Protein AF-A0A4Q1AW26-F1 (afdb_monomer_lite)

Organism: NCBI:txid2023153

Secondary structure (DSSP, 8-state):
--PPPHHHHHHHHHHHHHHHHHHHHHHHHHHHHHHHHHHHHHHHHHHHHHHHHHHH-HHHHHHHHHHHHTSGGGTTSEEEEEE-SSEEEEEEE-S-HHHHHHHHHHHHHS--EEEEEEEETTEEEEEEE---

Radius of gyration: 32.53 Å; chains: 1; bounding box: 70×31×95 Å

Foldseek 3Di:
DDDDDVVVVVVVVVVVVVVVVVVVVVVVVVVVVVVVVVVVVVVVVVVVVCLCCQEQAQVVVVVLVCCLCPDPLCVPWDWDWDDDPFKIKIKTFAQDVVSVVVSVVSVVPGNFDWPDWDDDNGMIITITTNHD

pLDDT: mean 90.19, std 6.53, range [50.28, 96.06]

Sequence (132 aa):
MNKINPIYIISLVFVLFLFSLSLLSSSKNALNTIESELKELNKLSLEYKEYKNNWFNKEEIEKRVDRLVKSISFKNEKVLVSQSENIIKIKIQSKDEKVLEKFLKRVLNEKFILKKLDVKKDSIYLEIGVKV

Structure (mmCIF, N/CA/C/O backbone):
data_AF-A0A4Q1AW26-F1
#
_entry.id   AF-A0A4Q1AW26-F1
#
loop_
_atom_site.group_PDB
_atom_site.id
_atom_site.type_symbol
_atom_site.label_atom_id
_atom_site.label_alt_id
_atom_site.label_comp_id
_atom_site.label_asym_id
_atom_site.label_entity_id
_atom_site.label_seq_id
_atom_site.pdbx_PDB_ins_code
_atom_site.Cartn_x
_atom_site.Cartn_y
_atom_site.Cartn_z
_atom_site.occupancy
_atom_site.B_iso_or_equiv
_atom_site.auth_seq_id
_atom_site.auth_comp_id
_atom_site.auth_asym_id
_atom_site.auth_atom_id
_atom_site.pdbx_PDB_model_num
ATOM 1 N N . MET A 1 1 ? 44.775 2.466 -68.928 1.00 50.28 1 MET A N 1
ATOM 2 C CA . MET A 1 1 ? 44.343 2.389 -67.513 1.00 50.28 1 MET A CA 1
ATOM 3 C C . MET A 1 1 ? 43.480 3.606 -67.222 1.00 50.28 1 MET A C 1
ATOM 5 O O . MET A 1 1 ? 43.991 4.718 -67.292 1.00 50.28 1 MET A O 1
ATOM 9 N N . ASN A 1 2 ? 42.178 3.418 -66.994 1.00 67.25 2 ASN A N 1
ATOM 10 C CA . ASN A 1 2 ? 41.243 4.526 -66.781 1.00 67.25 2 ASN A CA 1
ATOM 11 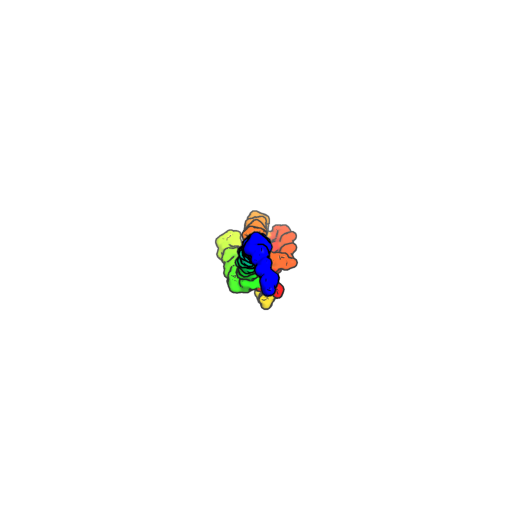C C . ASN A 1 2 ? 41.502 5.169 -65.415 1.00 67.25 2 ASN A C 1
ATOM 13 O O . ASN A 1 2 ? 41.332 4.527 -64.381 1.00 67.25 2 ASN A O 1
ATOM 17 N N . LYS A 1 3 ? 41.941 6.431 -65.416 1.00 78.56 3 LYS A N 1
ATOM 18 C CA . LYS A 1 3 ? 42.100 7.224 -64.195 1.00 78.56 3 LYS A CA 1
ATOM 19 C C . LYS A 1 3 ? 40.711 7.653 -63.728 1.00 78.56 3 LYS A C 1
ATOM 21 O O . LYS A 1 3 ? 40.007 8.353 -64.451 1.00 78.56 3 LYS A O 1
ATOM 26 N N . ILE A 1 4 ? 40.310 7.210 -62.541 1.00 79.88 4 ILE A N 1
ATOM 27 C CA . ILE A 1 4 ? 39.065 7.652 -61.906 1.00 79.88 4 ILE A CA 1
ATOM 28 C C . ILE A 1 4 ? 39.213 9.137 -61.563 1.00 79.88 4 ILE A C 1
ATOM 30 O O . ILE A 1 4 ? 40.239 9.543 -61.016 1.00 79.88 4 ILE A O 1
ATOM 34 N N . ASN A 1 5 ? 38.207 9.953 -61.891 1.00 85.19 5 ASN A N 1
ATOM 35 C CA . ASN A 1 5 ? 38.218 11.370 -61.539 1.00 85.19 5 ASN A CA 1
ATOM 36 C C . ASN A 1 5 ? 38.120 11.514 -60.001 1.00 85.19 5 ASN A C 1
ATOM 38 O O . ASN A 1 5 ? 37.148 11.025 -59.413 1.00 85.19 5 ASN A O 1
ATOM 42 N N . PRO A 1 6 ? 39.091 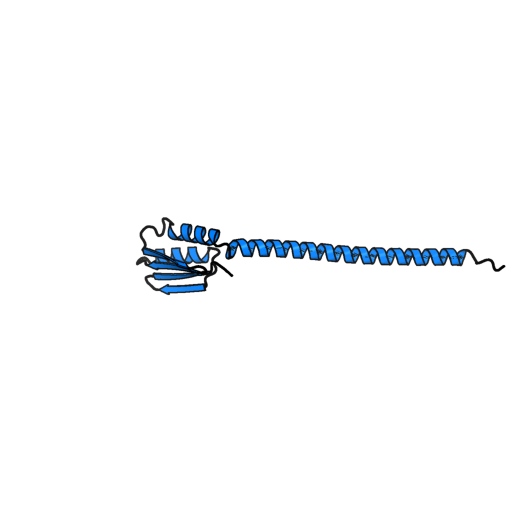12.185 -59.349 1.00 85.88 6 PRO A N 1
ATOM 43 C CA . PRO A 1 6 ? 39.130 12.365 -57.896 1.00 85.88 6 PRO A CA 1
ATOM 44 C C . PRO A 1 6 ? 37.847 12.948 -57.290 1.00 85.88 6 PRO A C 1
ATOM 46 O O . PRO A 1 6 ? 37.514 12.641 -56.148 1.00 85.88 6 PRO A O 1
ATOM 49 N N . ILE A 1 7 ? 37.089 13.741 -58.055 1.00 89.62 7 ILE A N 1
ATOM 50 C CA . ILE A 1 7 ? 35.821 14.341 -57.614 1.00 89.62 7 ILE A CA 1
ATOM 51 C C . ILE A 1 7 ? 34.780 13.270 -57.260 1.00 89.62 7 ILE A C 1
ATOM 53 O O . ILE A 1 7 ? 34.061 13.424 -56.273 1.00 89.62 7 ILE A O 1
ATOM 57 N N . TYR A 1 8 ? 34.722 12.158 -58.003 1.00 89.25 8 TYR A N 1
ATOM 58 C CA . TYR A 1 8 ? 33.780 11.073 -57.700 1.00 89.25 8 TYR A CA 1
ATOM 59 C C . TYR A 1 8 ? 34.122 10.374 -56.382 1.00 89.25 8 TYR A C 1
ATOM 61 O O . TYR A 1 8 ? 33.221 10.009 -55.631 1.00 89.25 8 TYR A O 1
ATOM 69 N N . ILE A 1 9 ? 35.414 10.237 -56.072 1.00 90.00 9 ILE A N 1
ATOM 70 C CA . ILE A 1 9 ? 35.879 9.648 -54.810 1.00 90.00 9 ILE A CA 1
ATOM 71 C C . ILE A 1 9 ? 35.503 10.564 -53.640 1.00 90.00 9 ILE A C 1
ATOM 73 O O . ILE A 1 9 ? 34.948 10.098 -52.648 1.00 90.00 9 ILE A O 1
ATOM 77 N N . ILE A 1 10 ? 35.735 11.873 -53.774 1.00 92.69 10 ILE A N 1
ATOM 78 C CA . ILE A 1 10 ? 35.387 12.866 -52.746 1.00 92.69 10 ILE A CA 1
ATOM 79 C C . ILE A 1 10 ? 33.872 12.902 -52.509 1.00 92.69 10 ILE A C 1
ATOM 81 O O . ILE A 1 10 ? 33.427 12.893 -51.362 1.00 92.69 10 ILE A O 1
ATOM 85 N N . SER A 1 11 ? 33.074 12.895 -53.580 1.00 91.75 11 SER A N 1
ATOM 86 C CA . SER A 1 11 ? 31.612 12.887 -53.483 1.00 91.75 11 SER A CA 1
ATOM 87 C C . SER A 1 11 ? 31.093 11.627 -52.784 1.00 91.75 11 SER A C 1
ATOM 89 O O . SER A 1 11 ? 30.246 11.729 -51.898 1.00 91.75 11 SER A O 1
ATOM 91 N N . LEU A 1 12 ? 31.651 10.455 -53.102 1.00 93.06 12 LEU A N 1
ATOM 92 C CA . LEU A 1 12 ? 31.289 9.201 -52.445 1.00 93.06 12 LEU A CA 1
ATOM 93 C C . LEU A 1 12 ? 31.595 9.236 -50.941 1.00 93.06 12 LEU A C 1
ATOM 95 O O . LEU A 1 12 ? 30.738 8.883 -50.132 1.00 93.06 12 LEU A O 1
ATOM 99 N N . VAL A 1 13 ? 32.787 9.704 -50.557 1.00 94.12 13 VAL A N 1
ATOM 100 C CA . VAL A 1 13 ? 33.174 9.846 -49.143 1.00 94.12 13 VAL A CA 1
ATOM 101 C C . VAL A 1 13 ? 32.240 10.812 -48.417 1.00 94.12 13 VAL A C 1
ATOM 103 O O . VAL A 1 13 ? 31.819 10.531 -47.297 1.00 94.12 13 VAL A O 1
ATOM 106 N N . PHE A 1 14 ? 31.862 11.918 -49.059 1.00 95.31 14 PHE A N 1
ATOM 107 C CA . PHE A 1 14 ? 30.941 12.888 -48.475 1.00 95.31 14 PHE A CA 1
ATOM 108 C C . PHE A 1 14 ? 29.541 12.301 -48.243 1.00 95.31 14 PHE A C 1
ATOM 110 O O . PHE A 1 14 ? 28.966 12.483 -47.170 1.00 95.31 14 PHE A O 1
ATOM 117 N N . VAL A 1 15 ? 29.008 11.536 -49.200 1.00 95.44 15 VAL A N 1
ATOM 118 C CA . VAL A 1 15 ? 27.714 10.850 -49.044 1.00 95.44 15 VAL A CA 1
ATOM 119 C C . VAL A 1 15 ? 27.767 9.821 -47.913 1.00 95.44 15 VAL A C 1
ATOM 121 O O . VAL A 1 15 ? 26.869 9.790 -47.072 1.00 95.44 15 VAL A O 1
ATOM 124 N N . LEU A 1 16 ? 28.834 9.019 -47.844 1.00 95.00 16 LEU A N 1
ATOM 125 C CA . LEU A 1 16 ? 29.027 8.050 -46.760 1.00 95.00 16 LEU A CA 1
ATOM 126 C C . LEU A 1 16 ? 29.126 8.734 -45.392 1.00 95.00 16 LEU A C 1
ATOM 128 O O . LEU A 1 16 ? 28.560 8.246 -44.414 1.00 95.00 16 LEU A O 1
ATOM 132 N N . PHE A 1 17 ? 29.793 9.886 -45.327 1.00 95.88 17 PHE A N 1
ATOM 133 C CA . PHE A 1 17 ? 29.887 10.683 -44.110 1.00 95.88 17 PHE A CA 1
ATOM 134 C C . PHE A 1 17 ? 28.510 11.180 -43.648 1.00 95.88 17 PHE A C 1
ATOM 136 O O . PHE A 1 17 ? 28.141 10.969 -42.492 1.00 95.88 17 PHE A O 1
ATOM 143 N N . LEU A 1 18 ? 27.710 11.763 -44.547 1.00 95.44 18 LEU A N 1
ATOM 144 C CA . LEU A 1 18 ? 26.349 12.204 -44.222 1.00 95.44 18 LEU A CA 1
ATOM 145 C C . LEU A 1 18 ? 25.456 11.039 -43.772 1.00 95.44 18 LEU A C 1
ATOM 147 O O . LEU A 1 18 ? 24.710 11.170 -42.800 1.00 95.44 18 LEU A O 1
ATOM 151 N N . PHE A 1 19 ? 25.568 9.886 -44.433 1.00 95.75 19 PHE A N 1
ATOM 152 C CA . PHE A 1 19 ? 24.838 8.680 -44.048 1.00 95.75 19 PHE A CA 1
ATOM 153 C C . PHE A 1 19 ? 25.231 8.199 -42.643 1.00 95.75 19 PHE A C 1
ATOM 155 O O . PHE A 1 19 ? 24.364 7.899 -41.822 1.00 95.75 19 PHE A O 1
ATOM 162 N N . SER A 1 20 ? 26.528 8.215 -42.320 1.00 95.50 20 SER A N 1
ATOM 163 C CA . SER A 1 20 ? 27.024 7.879 -40.982 1.00 95.50 20 SER A CA 1
ATOM 164 C C . SER A 1 20 ? 26.487 8.826 -39.907 1.00 95.50 20 SER A C 1
ATOM 166 O O . SER A 1 20 ? 26.134 8.368 -38.819 1.00 95.50 20 SER A O 1
ATOM 168 N N . LEU A 1 21 ? 26.406 10.132 -40.186 1.00 95.44 21 LEU A N 1
ATOM 169 C CA . LEU A 1 21 ? 25.835 11.105 -39.249 1.00 95.44 21 LEU A CA 1
ATOM 170 C C . LEU A 1 21 ? 24.338 10.862 -39.020 1.00 95.44 21 LEU A C 1
ATOM 172 O O . LEU A 1 21 ? 23.868 10.942 -37.885 1.00 95.44 21 LEU A O 1
ATOM 176 N N . SER A 1 22 ? 23.597 10.521 -40.078 1.00 94.88 22 SER A N 1
ATOM 177 C CA . SER A 1 22 ? 22.168 10.202 -39.988 1.00 94.88 22 SER A CA 1
ATOM 178 C C . SER A 1 22 ? 21.907 8.952 -39.138 1.00 94.88 22 SER A C 1
ATOM 180 O O . SER A 1 22 ? 21.056 8.977 -38.241 1.00 94.88 22 SER A O 1
ATOM 182 N N . LEU A 1 23 ? 22.687 7.886 -39.347 1.00 95.44 23 LEU A N 1
ATOM 183 C CA . LEU A 1 23 ? 22.621 6.672 -38.529 1.00 95.44 23 LEU A CA 1
ATOM 184 C C . LEU A 1 23 ? 22.951 6.961 -37.064 1.00 95.44 23 LEU A C 1
ATOM 186 O O . LEU A 1 23 ? 22.210 6.551 -36.172 1.00 95.44 23 LEU A O 1
ATOM 190 N N . LEU A 1 24 ? 24.023 7.715 -36.809 1.00 95.12 24 LEU A N 1
ATOM 191 C CA . LEU A 1 24 ? 24.424 8.079 -35.453 1.00 95.12 24 LEU A CA 1
ATOM 192 C C . LEU A 1 24 ? 23.336 8.889 -34.737 1.00 95.12 24 LEU A C 1
ATOM 194 O O . LEU A 1 24 ? 23.028 8.619 -33.576 1.00 95.12 24 LEU A O 1
ATOM 198 N N . SER A 1 25 ? 22.725 9.853 -35.429 1.00 94.44 25 SER A N 1
ATOM 199 C CA . SER A 1 25 ? 21.628 10.640 -34.865 1.00 94.44 25 SER A CA 1
ATOM 200 C C . SER A 1 25 ? 20.406 9.778 -34.551 1.00 94.44 25 SER A C 1
ATOM 202 O O . SER A 1 25 ? 19.774 9.975 -33.515 1.00 94.44 25 SER A O 1
ATOM 204 N N . SER A 1 26 ? 20.080 8.819 -35.419 1.00 94.19 26 SER A N 1
ATOM 205 C CA . SER A 1 26 ? 18.957 7.901 -35.210 1.00 94.19 26 SER A CA 1
ATOM 206 C C . SER A 1 26 ? 19.191 7.006 -33.991 1.00 94.19 26 SER A C 1
ATOM 208 O O . SER A 1 26 ? 18.326 6.912 -33.121 1.00 94.19 26 SER A O 1
ATOM 210 N N . SER A 1 27 ? 20.392 6.433 -33.863 1.00 93.75 27 SER A N 1
ATOM 211 C CA . SER A 1 27 ? 20.783 5.622 -32.703 1.00 93.75 27 SER A CA 1
ATOM 212 C C . SER A 1 27 ? 20.774 6.423 -31.402 1.00 93.75 27 SER A C 1
ATOM 214 O O . SER A 1 27 ? 20.325 5.922 -30.373 1.00 93.75 27 SER A O 1
ATOM 216 N N . LYS A 1 28 ? 21.222 7.685 -31.436 1.00 95.31 28 LYS A N 1
ATOM 217 C CA . LYS A 1 28 ? 21.164 8.581 -30.274 1.00 95.31 28 LYS A CA 1
ATOM 218 C C . LYS A 1 28 ? 19.723 8.840 -29.831 1.00 95.31 28 LYS A C 1
ATOM 220 O O . LYS A 1 28 ? 19.440 8.803 -28.638 1.00 95.31 28 LYS A O 1
ATOM 225 N N . ASN A 1 29 ? 18.814 9.075 -30.775 1.00 94.38 29 ASN A N 1
ATOM 226 C CA . ASN A 1 29 ? 17.402 9.286 -30.460 1.00 94.38 29 ASN A CA 1
ATOM 227 C C . ASN A 1 29 ? 16.767 8.025 -29.859 1.00 94.38 29 ASN A C 1
ATOM 229 O O . ASN A 1 29 ? 16.097 8.126 -28.838 1.00 94.38 29 ASN A O 1
ATOM 233 N N . ALA A 1 30 ? 17.048 6.848 -30.426 1.00 94.06 30 ALA A N 1
ATOM 234 C CA . ALA A 1 30 ? 16.578 5.575 -29.880 1.00 94.06 30 ALA A CA 1
ATOM 235 C C . ALA A 1 30 ? 17.091 5.329 -28.450 1.00 94.06 30 ALA A C 1
ATOM 237 O O . ALA A 1 30 ? 16.321 4.930 -27.579 1.00 94.06 30 ALA A O 1
ATOM 238 N N . LEU A 1 31 ? 18.369 5.628 -28.184 1.00 95.31 31 LEU A N 1
ATOM 239 C CA . LEU A 1 31 ? 18.945 5.551 -26.838 1.00 95.31 31 LEU A CA 1
ATOM 240 C C . LEU A 1 31 ? 18.234 6.481 -25.851 1.00 95.31 31 LEU A C 1
ATOM 242 O O . LEU A 1 31 ? 17.893 6.045 -24.756 1.00 95.31 31 LEU A O 1
ATOM 246 N N . ASN A 1 32 ? 17.968 7.730 -26.242 1.00 95.00 32 ASN A N 1
ATOM 247 C CA . ASN A 1 32 ? 17.253 8.681 -25.388 1.00 95.00 32 ASN A CA 1
ATOM 248 C C . ASN A 1 32 ? 15.836 8.190 -25.049 1.00 95.00 32 ASN A C 1
ATOM 250 O O . ASN A 1 32 ? 15.396 8.332 -23.908 1.00 95.00 32 ASN A O 1
ATOM 254 N N . THR A 1 33 ? 15.131 7.594 -26.017 1.00 95.25 33 THR A N 1
ATOM 255 C CA . THR A 1 33 ? 13.804 7.003 -25.790 1.00 95.25 33 THR A CA 1
ATOM 256 C C . THR A 1 33 ? 13.882 5.848 -24.794 1.00 95.25 33 THR A C 1
ATOM 258 O O . THR A 1 33 ? 13.182 5.878 -23.784 1.00 95.25 33 THR A O 1
ATOM 261 N N . ILE A 1 34 ? 14.796 4.896 -24.997 1.00 95.31 34 ILE A N 1
ATOM 262 C CA . ILE A 1 34 ? 14.986 3.763 -24.077 1.00 95.31 34 ILE A CA 1
ATOM 263 C C . ILE A 1 34 ? 15.353 4.250 -22.669 1.00 95.31 34 ILE A C 1
ATOM 265 O O . ILE A 1 34 ? 14.851 3.728 -21.677 1.00 95.31 34 ILE A O 1
ATOM 269 N N . GLU A 1 35 ? 16.205 5.272 -22.551 1.00 95.69 35 GLU A N 1
ATOM 270 C CA . GLU A 1 35 ? 16.570 5.835 -21.250 1.00 95.69 35 GLU A CA 1
ATOM 271 C C . GLU A 1 35 ? 15.360 6.461 -20.539 1.00 95.69 35 GLU A C 1
ATOM 273 O O . GLU A 1 35 ? 15.210 6.309 -19.323 1.00 95.69 35 GLU A O 1
ATOM 278 N N . SER A 1 36 ? 14.478 7.141 -21.279 1.00 95.69 36 SER A N 1
ATOM 279 C CA . SER A 1 36 ? 13.240 7.691 -20.717 1.00 95.69 36 SER A CA 1
ATOM 280 C C . SER A 1 36 ? 12.273 6.598 -20.254 1.00 95.69 36 SER A C 1
ATOM 282 O O . SER A 1 36 ? 11.802 6.654 -19.118 1.00 95.69 36 SER A O 1
ATOM 284 N N . GLU A 1 37 ? 12.071 5.552 -21.059 1.00 95.12 37 GLU A N 1
ATOM 285 C CA . GLU A 1 37 ? 11.219 4.410 -20.710 1.00 95.12 37 GLU A CA 1
ATOM 286 C C . GLU A 1 37 ? 11.761 3.660 -19.487 1.00 95.12 37 GLU A C 1
ATOM 288 O O . GLU A 1 37 ? 11.012 3.313 -18.575 1.00 95.12 37 GLU A O 1
ATOM 293 N N . LEU A 1 38 ? 13.082 3.468 -19.400 1.00 96.06 38 LEU A N 1
ATOM 294 C CA . LEU A 1 38 ? 13.717 2.862 -18.229 1.00 96.06 38 LEU A CA 1
ATOM 295 C C . LEU A 1 38 ? 13.516 3.698 -16.962 1.00 96.06 38 LEU A C 1
ATOM 297 O O . LEU A 1 38 ? 13.307 3.137 -15.884 1.00 96.06 38 LEU A O 1
ATOM 301 N N . LYS A 1 39 ? 13.574 5.030 -17.055 1.00 95.81 39 LYS A N 1
ATOM 302 C CA . LYS A 1 39 ? 13.292 5.912 -15.910 1.00 95.81 39 LYS A CA 1
ATOM 303 C C . LYS A 1 39 ? 11.844 5.767 -15.444 1.00 95.81 39 LYS A C 1
ATOM 305 O O . LYS A 1 39 ? 11.610 5.665 -14.238 1.00 95.81 39 LYS A O 1
ATOM 310 N N . GLU A 1 40 ? 10.892 5.705 -16.370 1.00 95.62 40 GLU A N 1
ATOM 311 C CA . GLU A 1 40 ? 9.477 5.494 -16.051 1.00 95.62 40 GLU A CA 1
ATOM 312 C C . GLU A 1 40 ? 9.219 4.117 -15.433 1.00 95.62 40 GLU A C 1
ATOM 314 O O . GLU A 1 40 ? 8.573 4.025 -14.389 1.00 95.62 40 GLU A O 1
ATOM 319 N N . LEU A 1 41 ? 9.792 3.054 -16.002 1.00 95.75 41 LEU A N 1
ATOM 320 C CA . LEU A 1 41 ? 9.693 1.700 -15.454 1.00 95.75 41 LEU A CA 1
ATOM 321 C C . LEU A 1 41 ? 10.281 1.612 -14.047 1.00 95.75 41 LEU A C 1
ATOM 323 O O . LEU A 1 41 ? 9.674 1.010 -13.160 1.00 95.75 41 LEU A O 1
ATOM 327 N N . ASN A 1 42 ? 11.432 2.243 -13.809 1.00 95.00 42 ASN A N 1
ATOM 328 C CA . ASN A 1 42 ? 12.030 2.292 -12.479 1.00 95.00 42 ASN A CA 1
ATOM 329 C C . ASN A 1 42 ? 11.106 2.994 -11.481 1.00 95.00 42 ASN A C 1
ATOM 331 O O . ASN A 1 42 ? 10.875 2.462 -10.394 1.00 95.00 42 ASN A O 1
ATOM 335 N N . LYS A 1 43 ? 10.520 4.135 -11.859 1.00 96.00 43 LYS A N 1
ATOM 336 C CA . LYS A 1 43 ? 9.539 4.838 -11.027 1.00 96.00 43 LYS A CA 1
ATOM 337 C C . LYS A 1 43 ? 8.329 3.952 -10.716 1.00 96.00 43 LYS A C 1
ATOM 339 O O . LYS A 1 43 ? 8.003 3.772 -9.546 1.00 96.00 43 LYS A O 1
ATOM 344 N N . LEU A 1 44 ? 7.735 3.325 -11.732 1.00 94.94 44 LEU A N 1
ATOM 345 C CA . LEU A 1 44 ? 6.590 2.427 -11.570 1.00 94.94 44 LEU A CA 1
ATOM 346 C C . LEU A 1 44 ? 6.926 1.227 -10.669 1.00 94.94 44 LEU A C 1
ATOM 348 O O . LEU A 1 44 ? 6.116 0.811 -9.843 1.00 94.94 44 LEU A O 1
ATOM 352 N N . SER A 1 45 ? 8.139 0.683 -10.789 1.00 93.75 45 SER A N 1
ATOM 353 C CA . SER A 1 45 ? 8.600 -0.436 -9.963 1.00 93.75 45 SER A CA 1
ATOM 354 C C . SER A 1 45 ? 8.744 -0.053 -8.487 1.00 93.75 45 SER A C 1
ATOM 356 O O . SER A 1 45 ? 8.378 -0.837 -7.605 1.00 93.75 45 SER A O 1
ATOM 358 N N . LEU A 1 46 ? 9.238 1.160 -8.210 1.00 94.00 46 LEU A N 1
ATOM 359 C CA . LEU A 1 46 ? 9.360 1.698 -6.859 1.00 94.00 46 LEU A CA 1
ATOM 360 C C . LEU A 1 46 ? 7.979 1.951 -6.262 1.00 94.00 46 LEU A C 1
ATOM 362 O O . LEU A 1 46 ? 7.708 1.477 -5.160 1.00 94.00 46 LEU A O 1
ATOM 366 N N . GLU A 1 47 ? 7.087 2.595 -7.017 1.00 91.50 47 GLU A N 1
ATOM 367 C CA . GLU A 1 47 ? 5.698 2.811 -6.609 1.00 91.50 47 GLU A CA 1
ATOM 368 C C . GLU A 1 47 ? 5.014 1.476 -6.294 1.00 91.50 47 GLU A C 1
ATOM 370 O O . GLU A 1 47 ? 4.472 1.298 -5.204 1.00 91.50 47 GLU A O 1
ATOM 375 N N . TYR A 1 48 ? 5.113 0.481 -7.180 1.00 89.38 48 TYR A N 1
ATOM 376 C CA . TYR A 1 48 ? 4.550 -0.849 -6.943 1.00 89.38 48 TYR A CA 1
ATOM 377 C C . TYR A 1 48 ? 5.122 -1.515 -5.687 1.00 89.38 48 TYR A C 1
ATOM 379 O O . TYR A 1 48 ? 4.378 -2.102 -4.896 1.00 89.38 48 TYR A O 1
ATOM 387 N N . LYS A 1 49 ? 6.436 -1.415 -5.463 1.00 88.62 49 LYS A N 1
ATOM 388 C CA . LYS A 1 49 ? 7.083 -1.945 -4.257 1.00 88.62 49 LYS A CA 1
ATOM 389 C C . LYS A 1 49 ? 6.550 -1.263 -2.996 1.00 88.62 49 LYS A C 1
ATOM 391 O O . LYS A 1 49 ? 6.278 -1.947 -2.007 1.00 88.62 49 LYS A O 1
ATOM 396 N N . GLU A 1 50 ? 6.364 0.053 -3.024 1.00 86.69 50 GLU A N 1
ATOM 397 C CA . GLU A 1 50 ? 5.760 0.802 -1.923 1.00 86.69 50 GLU A CA 1
ATOM 398 C C . GLU A 1 50 ? 4.302 0.409 -1.687 1.00 86.69 50 GLU A C 1
ATOM 400 O O . GLU A 1 50 ? 3.915 0.192 -0.538 1.00 86.69 50 GLU A O 1
ATOM 405 N N . TYR A 1 51 ? 3.496 0.254 -2.742 1.00 85.38 51 TYR A N 1
ATOM 406 C CA . TYR A 1 51 ? 2.127 -0.253 -2.629 1.00 85.38 51 TYR A CA 1
ATOM 407 C C . TYR A 1 51 ? 2.109 -1.644 -1.997 1.00 85.38 51 TYR A C 1
ATOM 409 O O . TYR A 1 51 ? 1.403 -1.869 -1.012 1.00 85.38 51 TYR A O 1
ATOM 417 N N . LYS A 1 52 ? 2.941 -2.560 -2.501 1.00 84.12 52 LYS A N 1
ATOM 418 C CA . LYS A 1 52 ? 3.035 -3.929 -1.993 1.00 84.12 52 LYS A CA 1
ATOM 419 C C . LYS A 1 52 ? 3.384 -3.954 -0.503 1.00 84.12 52 LYS A C 1
ATOM 421 O O . LYS A 1 52 ? 2.702 -4.609 0.282 1.00 84.12 52 LYS A O 1
ATOM 426 N N . ASN A 1 53 ? 4.404 -3.196 -0.106 1.00 82.06 53 ASN A N 1
ATOM 427 C CA . ASN A 1 53 ? 4.866 -3.146 1.279 1.00 82.06 53 ASN A CA 1
ATOM 428 C C . ASN A 1 53 ? 3.876 -2.437 2.209 1.00 82.06 53 ASN A C 1
ATOM 430 O O . ASN A 1 53 ? 3.722 -2.839 3.357 1.00 82.06 53 ASN A O 1
ATOM 434 N N . ASN A 1 54 ? 3.194 -1.392 1.741 1.00 82.00 54 ASN A N 1
ATOM 435 C CA . ASN A 1 54 ? 2.277 -0.635 2.585 1.00 82.00 54 ASN A CA 1
ATOM 436 C C . ASN A 1 54 ? 0.930 -1.330 2.781 1.00 82.00 54 ASN A C 1
ATOM 438 O O . ASN A 1 54 ? 0.354 -1.177 3.856 1.00 82.00 54 ASN A O 1
ATOM 442 N N . TRP A 1 55 ? 0.426 -2.050 1.777 1.00 83.00 55 TRP A N 1
ATOM 443 C CA . TRP A 1 55 ? -0.940 -2.588 1.774 1.00 83.00 55 TRP A CA 1
ATOM 444 C C . TRP A 1 55 ? -1.026 -4.100 2.001 1.00 83.00 55 TRP A C 1
ATOM 446 O O . TRP A 1 55 ? -2.091 -4.575 2.379 1.00 83.00 55 TRP A O 1
ATOM 456 N N . PHE A 1 56 ? 0.067 -4.850 1.802 1.00 83.69 56 PHE A N 1
ATOM 457 C CA . PHE A 1 56 ? 0.074 -6.319 1.899 1.00 83.69 56 PHE A CA 1
ATOM 458 C C . PHE A 1 56 ? 1.151 -6.882 2.837 1.00 83.69 56 PHE A C 1
ATOM 460 O O . PHE A 1 56 ? 1.340 -8.096 2.903 1.00 83.69 56 PHE A O 1
ATOM 467 N N . ASN A 1 57 ? 1.878 -6.031 3.569 1.00 87.25 57 ASN A N 1
ATOM 468 C CA . ASN A 1 57 ? 2.797 -6.502 4.602 1.00 87.25 57 ASN A CA 1
ATOM 469 C C . ASN A 1 57 ? 2.020 -6.855 5.877 1.00 87.25 57 ASN A C 1
ATOM 471 O O . ASN A 1 57 ? 1.577 -5.971 6.611 1.00 87.25 57 ASN A O 1
ATOM 475 N N . LYS A 1 58 ? 1.904 -8.158 6.142 1.00 87.50 58 LYS A N 1
ATOM 476 C CA . LYS A 1 58 ? 1.192 -8.718 7.292 1.00 87.50 58 LYS A CA 1
ATOM 477 C C . LYS A 1 58 ? 1.620 -8.120 8.631 1.00 87.50 58 LYS A C 1
ATOM 479 O O . LYS A 1 58 ? 0.763 -7.652 9.374 1.00 87.50 58 LYS A O 1
ATOM 484 N N . GLU A 1 59 ? 2.919 -8.080 8.913 1.00 88.62 59 GLU A N 1
ATOM 485 C CA . GLU A 1 59 ? 3.440 -7.586 10.194 1.00 88.62 59 GLU A CA 1
ATOM 486 C C . GLU A 1 59 ? 3.109 -6.105 10.409 1.00 88.62 59 GLU A C 1
ATOM 488 O O . GLU A 1 59 ? 2.779 -5.671 11.512 1.00 88.62 59 GLU A O 1
ATOM 493 N N . GLU A 1 60 ? 3.183 -5.309 9.343 1.00 88.44 60 GLU A N 1
ATOM 494 C CA . GLU A 1 60 ? 2.893 -3.879 9.413 1.00 88.44 60 GLU A CA 1
ATOM 495 C C . GLU A 1 60 ? 1.387 -3.618 9.580 1.00 88.44 60 GLU A C 1
ATOM 497 O O . GLU A 1 60 ? 0.989 -2.744 10.355 1.00 88.44 60 GLU A O 1
ATOM 502 N N . ILE A 1 61 ? 0.539 -4.402 8.906 1.00 90.06 61 ILE A N 1
ATOM 503 C CA . ILE A 1 61 ? -0.920 -4.351 9.068 1.00 90.06 61 ILE A CA 1
ATOM 504 C C . ILE A 1 61 ? -1.305 -4.728 10.499 1.00 90.06 61 ILE A C 1
ATOM 506 O O . ILE A 1 61 ? -2.075 -4.002 11.126 1.00 90.06 61 ILE A O 1
ATOM 510 N N . GLU A 1 62 ? -0.736 -5.807 11.041 1.00 90.06 62 GLU A N 1
ATOM 511 C CA . GLU A 1 62 ? -0.950 -6.224 12.429 1.00 90.06 62 GLU A CA 1
ATOM 512 C C . GLU A 1 62 ? -0.567 -5.110 13.403 1.00 90.06 62 GLU A C 1
ATOM 514 O O . GLU A 1 62 ? -1.387 -4.726 14.232 1.00 90.06 62 GLU A O 1
ATOM 519 N N . LYS A 1 63 ? 0.613 -4.493 13.247 1.00 90.94 63 LYS A N 1
ATOM 520 C CA . LYS A 1 63 ? 1.039 -3.352 14.078 1.00 90.94 63 LYS A CA 1
ATOM 521 C C . LYS A 1 63 ? 0.084 -2.161 13.987 1.00 90.94 63 LYS A C 1
ATOM 523 O O . LYS A 1 63 ? -0.146 -1.476 14.985 1.00 90.94 63 LYS A O 1
ATOM 528 N N . ARG A 1 64 ? -0.458 -1.854 12.804 1.00 90.81 64 ARG A N 1
ATOM 529 C CA . ARG A 1 64 ? -1.455 -0.777 12.636 1.00 90.81 64 ARG A CA 1
ATOM 530 C C . ARG A 1 64 ? -2.773 -1.120 13.319 1.00 90.81 64 ARG A C 1
ATOM 532 O O . ARG A 1 64 ? -3.308 -0.272 14.028 1.00 90.81 64 ARG A O 1
ATOM 539 N N . VAL A 1 65 ? -3.259 -2.353 13.170 1.00 91.06 65 VAL A N 1
ATOM 540 C CA . VAL A 1 65 ? -4.451 -2.837 13.879 1.00 91.06 65 VAL A CA 1
ATOM 541 C C . VAL A 1 65 ? -4.249 -2.741 15.388 1.00 91.06 65 VAL A C 1
ATOM 543 O O . VAL A 1 65 ? -5.100 -2.198 16.090 1.00 91.06 65 VAL A O 1
ATOM 546 N N . ASP A 1 66 ? -3.097 -3.183 15.880 1.00 90.62 66 ASP A N 1
ATOM 547 C CA . ASP A 1 66 ? -2.781 -3.166 17.303 1.00 90.62 66 ASP A CA 1
ATOM 548 C C . ASP A 1 66 ? -2.753 -1.731 17.853 1.00 90.62 66 ASP A C 1
ATOM 550 O O . ASP A 1 66 ? -3.342 -1.447 18.896 1.00 90.62 66 ASP A O 1
ATOM 554 N N . ARG A 1 67 ? -2.150 -0.787 17.114 1.00 90.88 67 ARG A N 1
ATOM 555 C CA . ARG A 1 67 ? -2.170 0.651 17.448 1.00 90.88 67 ARG A CA 1
ATOM 556 C C . ARG A 1 67 ? -3.577 1.247 17.421 1.00 90.88 67 ARG A C 1
ATOM 558 O O . ARG A 1 67 ? -3.894 2.107 18.249 1.00 90.88 67 ARG A O 1
ATOM 565 N N . LEU A 1 68 ? -4.410 0.823 16.473 1.00 90.31 68 LEU A N 1
ATOM 566 C CA . LEU A 1 68 ? -5.785 1.291 16.346 1.00 90.31 68 LEU A CA 1
ATOM 567 C C . LEU A 1 68 ? -6.616 0.844 17.549 1.00 90.31 68 LEU A C 1
ATOM 569 O O . LEU A 1 68 ? -7.250 1.687 18.181 1.00 90.31 68 LEU A O 1
ATOM 573 N N . VAL A 1 69 ? -6.554 -0.441 17.900 1.00 88.12 69 VAL A N 1
ATOM 574 C CA . VAL A 1 69 ? -7.350 -1.047 18.977 1.00 88.12 69 VAL A CA 1
ATOM 575 C C . VAL A 1 69 ? -6.856 -0.635 20.363 1.00 88.12 69 VAL A C 1
ATOM 577 O O . VAL A 1 69 ? -7.667 -0.294 21.219 1.00 88.12 69 VAL A O 1
ATOM 580 N N . LYS A 1 70 ? -5.536 -0.580 2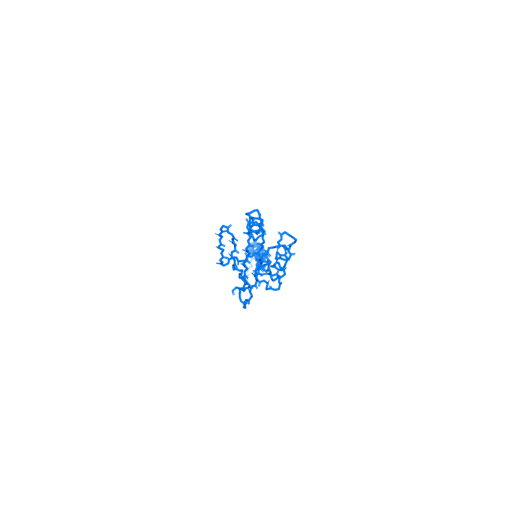0.587 1.00 87.06 70 LYS A N 1
ATOM 581 C CA . LYS A 1 70 ? -4.940 -0.171 21.876 1.00 87.06 70 LYS A CA 1
ATOM 582 C C . LYS A 1 70 ? -4.957 1.341 22.104 1.00 87.06 70 LYS A C 1
ATOM 584 O O . LYS A 1 70 ? -4.404 1.828 23.091 1.00 87.06 70 LYS A O 1
ATOM 589 N N . SER A 1 71 ? -5.563 2.114 21.203 1.00 86.69 71 SER A N 1
ATOM 590 C CA . SER A 1 71 ? -5.674 3.553 21.392 1.00 86.69 71 SER A CA 1
ATOM 591 C C . SER A 1 71 ? -6.460 3.880 22.659 1.00 86.69 71 SER A C 1
ATOM 593 O O . SER A 1 71 ? -7.526 3.325 22.909 1.00 86.69 71 SER A O 1
ATOM 595 N N . ILE A 1 72 ? -5.985 4.884 23.400 1.00 78.56 72 ILE A N 1
ATOM 596 C CA . ILE A 1 72 ? -6.662 5.439 24.584 1.00 78.56 72 ILE A CA 1
ATOM 597 C C . ILE A 1 72 ? -8.135 5.773 24.296 1.00 78.56 72 ILE A C 1
ATOM 599 O O . ILE A 1 72 ? -8.977 5.639 25.176 1.00 78.56 72 ILE A O 1
ATOM 603 N N . SER A 1 73 ? -8.458 6.139 23.050 1.00 81.56 73 SER A N 1
ATOM 604 C CA . SER A 1 73 ? -9.824 6.474 22.623 1.00 81.56 73 SER A CA 1
ATOM 605 C C . SER A 1 73 ? -10.823 5.317 22.717 1.00 81.56 73 SER A C 1
ATOM 607 O O . SER A 1 73 ? -12.016 5.581 22.672 1.00 81.56 73 SER A O 1
ATOM 609 N N . PHE A 1 74 ? -10.353 4.071 22.825 1.00 85.44 74 PHE A N 1
ATOM 610 C CA . PHE A 1 74 ? -11.192 2.867 22.840 1.00 85.44 74 PHE A CA 1
ATOM 611 C C . PHE A 1 74 ? -10.924 1.974 24.057 1.00 85.44 74 PHE A C 1
ATOM 613 O O . PHE A 1 74 ? -11.450 0.870 24.132 1.00 85.44 74 PHE A O 1
ATOM 620 N N . LYS A 1 75 ? -10.119 2.439 25.025 1.00 79.88 75 LYS A N 1
ATOM 621 C CA . LYS A 1 75 ? -9.680 1.640 26.184 1.00 79.88 75 LYS A CA 1
ATOM 622 C C . LYS A 1 75 ? -10.846 1.100 27.024 1.00 79.88 75 LYS A C 1
ATOM 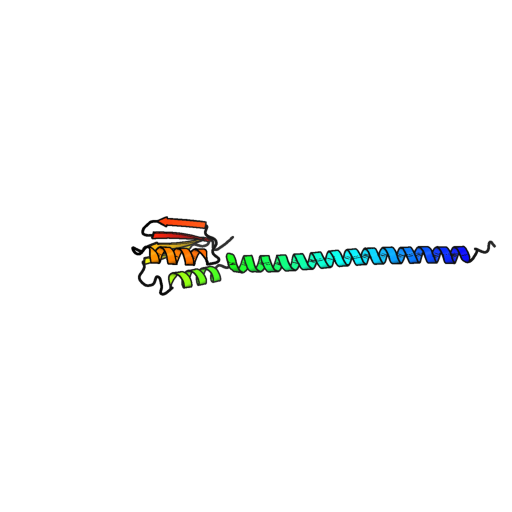624 O O . LYS A 1 75 ? -10.719 0.037 27.621 1.00 79.88 75 LYS A O 1
ATOM 629 N N . ASN A 1 76 ? -11.959 1.832 27.062 1.00 83.62 76 ASN A N 1
ATOM 630 C CA . ASN A 1 76 ? -13.149 1.478 27.838 1.00 83.62 76 ASN A CA 1
ATOM 631 C C . ASN A 1 76 ? -14.208 0.731 27.007 1.00 83.62 76 ASN A C 1
ATOM 633 O O . ASN A 1 76 ? -15.243 0.351 27.548 1.00 83.62 76 ASN A O 1
ATOM 637 N N . GLU A 1 77 ? -13.961 0.519 25.712 1.00 86.88 77 GLU A N 1
ATOM 638 C CA . GLU A 1 77 ? -14.905 -0.132 24.808 1.00 86.88 77 GLU A CA 1
ATOM 639 C C . GLU A 1 77 ? -14.593 -1.615 24.640 1.00 86.88 77 GLU A C 1
ATOM 641 O O . GLU A 1 77 ? -13.446 -2.062 24.725 1.00 86.88 77 GLU A O 1
ATOM 646 N N . LYS A 1 78 ? -15.625 -2.399 24.322 1.00 87.81 78 LYS A N 1
ATOM 647 C CA . LYS A 1 78 ? -15.447 -3.816 24.017 1.00 87.81 78 LYS A CA 1
ATOM 648 C C . LYS A 1 78 ? -14.998 -3.970 22.566 1.00 87.81 78 LYS A C 1
ATOM 650 O O . LYS A 1 78 ? -15.825 -3.981 21.652 1.00 87.81 78 LYS A O 1
ATOM 655 N N . VAL A 1 79 ? -13.689 -4.114 22.369 1.00 89.75 79 VAL A N 1
ATOM 656 C CA . VAL A 1 79 ? -13.092 -4.424 21.064 1.00 89.75 79 VAL A CA 1
ATOM 657 C C . VAL A 1 79 ? -12.698 -5.898 21.010 1.00 89.75 79 VAL A C 1
ATOM 659 O O . VAL A 1 79 ? -11.921 -6.379 21.829 1.00 89.75 79 VAL A O 1
ATOM 662 N N . LEU A 1 80 ? -13.244 -6.623 20.039 1.00 90.19 80 LEU A N 1
ATOM 663 C CA . LEU A 1 80 ? -12.899 -8.009 19.740 1.00 90.19 80 LEU A CA 1
ATOM 664 C C . LEU A 1 80 ? -12.070 -8.041 18.460 1.00 90.19 80 LEU A C 1
ATOM 666 O O . LEU A 1 80 ? -12.513 -7.538 17.428 1.00 90.19 80 LEU A O 1
ATOM 670 N N . VAL A 1 81 ? -10.894 -8.658 18.527 1.00 91.19 81 VAL A N 1
ATOM 671 C CA . VAL A 1 81 ? -10.020 -8.886 17.372 1.00 91.19 81 VAL A CA 1
ATOM 672 C C . VAL A 1 81 ? -9.862 -10.389 17.195 1.00 91.19 81 VAL A C 1
ATOM 674 O O . VAL A 1 81 ? -9.542 -11.099 18.145 1.00 91.19 81 VAL A O 1
ATOM 677 N N . SER A 1 82 ? -10.107 -10.880 15.986 1.00 90.94 82 SER A N 1
ATOM 678 C CA . SER A 1 82 ? -9.853 -12.267 15.606 1.00 90.94 82 SER A CA 1
ATOM 679 C C . SER A 1 82 ? -9.015 -12.278 14.342 1.00 90.94 82 SER A C 1
ATOM 681 O O . SER A 1 82 ? -9.303 -11.551 13.392 1.00 90.94 82 SER A O 1
ATOM 683 N N . GLN A 1 83 ? -7.969 -13.093 14.335 1.00 87.75 83 GLN A N 1
ATOM 684 C CA . GLN A 1 83 ? -7.045 -13.182 13.221 1.00 87.75 83 GLN A CA 1
ATOM 685 C C . GLN A 1 83 ? -7.118 -14.562 12.571 1.00 87.75 83 GLN A C 1
ATOM 687 O O . GLN A 1 83 ? -7.129 -15.591 13.241 1.00 87.75 83 GLN A O 1
ATOM 692 N N . SER A 1 84 ? -7.159 -14.568 11.245 1.00 86.31 84 SER A N 1
ATOM 693 C CA . SER A 1 84 ? -6.983 -15.743 10.392 1.00 86.31 84 SER A CA 1
ATOM 694 C C . SER A 1 8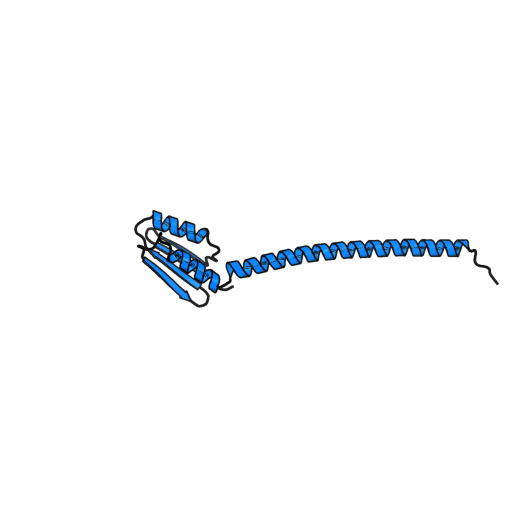4 ? -5.792 -15.509 9.457 1.00 86.31 84 SER A C 1
ATOM 696 O O . SER A 1 84 ? -5.215 -14.422 9.444 1.00 86.31 84 SER A O 1
ATOM 698 N N . GLU A 1 85 ? -5.407 -16.508 8.658 1.00 83.69 85 GLU A N 1
ATOM 699 C CA . GLU A 1 85 ? -4.210 -16.409 7.805 1.00 83.69 85 GLU A CA 1
ATOM 700 C C . GLU A 1 85 ? -4.219 -15.193 6.866 1.00 83.69 85 GLU A C 1
ATOM 702 O O . GLU A 1 85 ? -3.194 -14.524 6.734 1.00 83.69 85 GLU A O 1
ATOM 707 N N . ASN A 1 86 ? -5.379 -14.881 6.278 1.00 87.88 86 ASN A N 1
ATOM 708 C CA . ASN A 1 86 ? -5.522 -13.846 5.247 1.00 87.88 86 ASN A CA 1
ATOM 709 C C . ASN A 1 86 ? -6.378 -12.645 5.677 1.00 87.88 86 ASN A C 1
ATOM 711 O O . ASN A 1 86 ? -6.476 -11.673 4.926 1.00 87.88 86 ASN A O 1
ATOM 715 N N . ILE A 1 87 ? -7.037 -12.714 6.840 1.00 91.75 87 ILE A N 1
ATOM 716 C CA . ILE A 1 87 ? -8.031 -11.723 7.271 1.00 91.75 87 ILE A CA 1
ATOM 717 C C . ILE A 1 87 ? -7.868 -11.422 8.761 1.00 91.75 87 ILE A C 1
ATOM 719 O O . ILE A 1 87 ? -7.744 -12.339 9.572 1.00 91.75 87 ILE A O 1
ATOM 723 N N . ILE A 1 88 ? -7.945 -10.143 9.126 1.00 92.44 88 ILE A N 1
ATOM 724 C CA . ILE A 1 88 ? -8.134 -9.685 10.506 1.00 92.44 88 ILE A CA 1
ATOM 725 C C . ILE A 1 88 ? -9.553 -9.140 10.644 1.00 92.44 88 ILE A C 1
ATOM 727 O O . ILE A 1 88 ? -9.960 -8.235 9.919 1.00 92.44 88 ILE A O 1
ATOM 731 N N . LYS A 1 89 ? -10.312 -9.697 11.582 1.00 94.38 89 LYS A N 1
ATOM 732 C CA . LYS A 1 89 ? -11.680 -9.298 11.906 1.00 94.38 89 LYS A CA 1
ATOM 733 C C . LYS A 1 89 ? -11.656 -8.442 13.160 1.00 94.38 89 LYS A C 1
ATOM 735 O O . LYS A 1 89 ? -11.131 -8.880 14.182 1.00 94.38 89 LYS A O 1
ATOM 740 N N . ILE A 1 90 ? -12.247 -7.253 13.100 1.00 94.31 90 ILE A N 1
ATOM 741 C CA . ILE A 1 90 ? -12.387 -6.369 14.261 1.00 94.31 90 ILE A CA 1
ATOM 742 C C . ILE A 1 90 ? -13.864 -6.066 14.467 1.00 94.31 90 ILE A C 1
ATOM 744 O O . ILE A 1 90 ? -14.579 -5.723 13.527 1.00 94.31 90 ILE A O 1
ATOM 748 N N . LYS A 1 91 ? -14.319 -6.177 15.711 1.00 94.06 91 LYS A N 1
ATOM 749 C CA . LYS A 1 91 ? -15.641 -5.732 16.137 1.00 94.06 91 LYS A CA 1
ATOM 750 C C . LYS A 1 91 ? -15.493 -4.802 17.327 1.00 94.06 91 LYS A C 1
ATOM 752 O O . LYS A 1 91 ? -14.980 -5.223 18.357 1.00 94.06 91 LYS A O 1
ATOM 757 N N . ILE A 1 92 ? -15.983 -3.577 17.208 1.00 93.75 92 ILE A N 1
ATOM 758 C CA . ILE A 1 92 ? -16.140 -2.660 18.339 1.00 93.75 92 ILE A CA 1
ATOM 759 C C . ILE A 1 92 ? -17.622 -2.552 18.684 1.00 93.75 92 ILE A C 1
ATOM 761 O O . ILE A 1 92 ? -18.470 -2.502 17.792 1.00 93.75 92 ILE A O 1
ATOM 765 N N . GLN A 1 93 ? -17.935 -2.555 19.976 1.00 93.62 93 GLN A N 1
ATOM 766 C CA . GLN A 1 93 ? -19.273 -2.269 20.485 1.00 93.62 93 GLN A CA 1
ATOM 767 C C . GLN A 1 93 ? -19.188 -1.091 21.444 1.00 93.62 93 GLN A C 1
ATOM 769 O O . GLN A 1 93 ? -18.381 -1.131 22.372 1.00 93.62 93 GLN A O 1
ATOM 774 N N . SER A 1 94 ? -20.023 -0.081 21.219 1.00 91.50 94 SER A N 1
ATOM 775 C CA . SER A 1 94 ? -20.120 1.090 22.083 1.00 91.50 94 SER A CA 1
ATOM 776 C C . SER A 1 94 ? -21.545 1.624 22.097 1.00 91.50 94 SER A C 1
ATOM 778 O O . SER A 1 94 ? -22.269 1.528 21.108 1.00 91.50 94 SER A O 1
ATOM 780 N N . LYS A 1 95 ? -21.942 2.200 23.232 1.00 90.06 95 LYS A N 1
ATOM 781 C CA . LYS A 1 95 ? -23.194 2.960 23.349 1.00 90.06 95 LYS A CA 1
ATOM 782 C C . LYS A 1 95 ? -23.014 4.428 22.958 1.00 90.06 95 LYS A C 1
ATOM 784 O O . LYS A 1 95 ? -24.013 5.108 22.747 1.00 90.06 95 LYS A O 1
ATOM 789 N N . ASP A 1 96 ? -21.771 4.909 22.895 1.00 91.75 96 ASP A N 1
ATOM 790 C CA . ASP A 1 96 ? -21.451 6.275 22.497 1.00 91.75 96 ASP A CA 1
ATOM 791 C C . ASP A 1 96 ? -21.183 6.332 20.988 1.00 91.75 96 ASP A C 1
ATOM 793 O O . ASP A 1 96 ? -20.178 5.828 20.478 1.00 91.75 96 ASP A O 1
ATOM 797 N N . GLU A 1 97 ? -22.091 6.984 20.269 1.00 90.25 97 GLU A N 1
ATOM 798 C CA . GLU A 1 97 ? -21.998 7.185 18.825 1.00 90.25 97 GLU A CA 1
ATOM 799 C C . GLU A 1 97 ? -20.713 7.925 18.423 1.00 90.25 97 GLU A C 1
ATOM 801 O O . GLU A 1 97 ? -20.103 7.589 17.408 1.00 90.25 97 GLU A O 1
ATOM 806 N N . LYS A 1 98 ? -20.219 8.856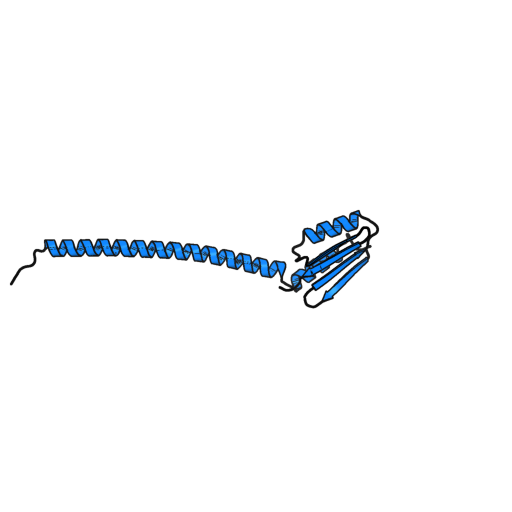 19.253 1.00 91.50 98 LYS A N 1
ATOM 807 C CA . LYS A 1 98 ? -18.981 9.600 18.965 1.00 91.50 98 LYS A CA 1
ATOM 808 C C . LYS A 1 98 ? -17.762 8.688 18.950 1.00 91.50 98 LYS A C 1
ATOM 810 O O . LYS A 1 98 ? -16.814 8.924 18.196 1.00 91.50 98 LYS A O 1
ATOM 815 N N . VAL A 1 99 ? -17.765 7.644 19.778 1.00 91.50 99 VAL A N 1
ATOM 816 C CA . VAL A 1 99 ? -16.673 6.669 19.828 1.00 91.50 99 VAL A CA 1
ATOM 817 C C . VAL A 1 99 ? -16.683 5.798 18.574 1.00 91.50 99 VAL A C 1
ATOM 819 O O . VAL A 1 99 ? -15.625 5.591 17.973 1.00 91.50 99 VAL A O 1
ATOM 822 N N . LEU A 1 100 ? -17.866 5.366 18.125 1.00 91.62 100 LEU A N 1
ATOM 823 C CA . LEU A 1 100 ? -18.032 4.630 16.868 1.00 91.62 100 LEU A CA 1
ATOM 824 C C . LEU A 1 100 ? -17.635 5.483 15.654 1.00 91.62 100 LEU A C 1
ATOM 826 O O . LEU A 1 100 ? -16.891 5.014 14.793 1.00 91.62 100 LEU A O 1
ATOM 830 N N . GLU A 1 101 ? -18.036 6.754 15.614 1.00 92.81 101 GLU A N 1
ATOM 831 C CA . GLU A 1 101 ? -17.655 7.686 14.550 1.00 92.81 101 GLU A CA 1
ATOM 832 C C . GLU A 1 101 ? -16.132 7.899 14.507 1.00 92.81 101 GLU A C 1
ATOM 834 O O . GLU A 1 101 ? -15.506 7.841 13.445 1.00 92.81 101 GLU A O 1
ATOM 839 N N . LYS A 1 102 ? -15.500 8.090 15.672 1.00 92.56 102 LYS A N 1
ATOM 840 C CA . LYS A 1 102 ? -14.042 8.242 15.783 1.00 92.56 102 LYS A CA 1
ATOM 841 C C . LYS A 1 102 ? -13.300 6.980 15.351 1.00 92.56 102 LYS A C 1
ATOM 843 O O . LYS A 1 102 ? -12.248 7.078 14.716 1.00 92.56 102 LYS A O 1
ATOM 848 N N . PHE A 1 103 ? -13.829 5.810 15.696 1.00 92.25 103 PHE A N 1
ATOM 849 C CA . PHE A 1 103 ? -13.296 4.527 15.256 1.00 92.25 103 PHE A CA 1
ATOM 850 C C . PHE A 1 103 ? -13.371 4.398 13.735 1.00 92.25 103 PHE A C 1
ATOM 852 O O . PHE A 1 103 ? -12.350 4.137 13.101 1.00 92.25 103 PHE A O 1
ATOM 859 N N . LEU A 1 104 ? -14.534 4.677 13.144 1.00 92.56 104 LEU A N 1
ATOM 860 C CA . LEU A 1 104 ? -14.728 4.632 11.699 1.00 92.56 104 LEU A CA 1
ATOM 861 C C . LEU A 1 104 ? -13.771 5.584 10.970 1.00 92.56 104 LEU A C 1
ATOM 863 O O . LEU A 1 104 ? -13.059 5.161 10.064 1.00 92.56 104 LEU A O 1
ATOM 867 N N . LYS A 1 105 ? -13.677 6.842 11.419 1.00 93.38 105 LYS A N 1
ATOM 868 C CA . LYS A 1 105 ? -12.740 7.833 10.862 1.00 93.38 105 LYS A CA 1
ATOM 869 C C . LYS A 1 105 ? -11.292 7.352 10.911 1.00 93.38 105 LYS A C 1
ATOM 871 O O . LYS A 1 105 ? -10.548 7.549 9.958 1.00 93.38 105 LYS A O 1
ATOM 876 N N . ARG A 1 106 ? -10.882 6.706 12.006 1.00 91.38 106 ARG A N 1
ATOM 877 C CA . ARG A 1 106 ? -9.533 6.136 12.122 1.00 91.38 106 ARG A CA 1
ATOM 878 C C . ARG A 1 106 ? -9.314 4.984 11.153 1.00 91.38 106 ARG A C 1
ATOM 880 O O . ARG A 1 106 ? -8.310 4.994 10.460 1.00 91.38 106 ARG A O 1
ATOM 887 N N . VAL A 1 107 ? -10.246 4.036 11.075 1.00 91.94 107 VAL A N 1
ATOM 888 C CA . VAL A 1 107 ? -10.141 2.893 10.155 1.00 91.94 107 VAL A CA 1
ATOM 889 C C . VAL A 1 107 ? -10.034 3.359 8.701 1.00 91.94 107 VAL A C 1
ATOM 891 O O . VAL A 1 107 ? -9.205 2.836 7.967 1.00 91.94 107 VAL A O 1
ATOM 894 N N . LEU A 1 108 ? -10.827 4.357 8.299 1.00 91.19 108 LEU A N 1
ATOM 895 C CA . LEU A 1 108 ? -10.842 4.873 6.924 1.00 91.19 108 LEU A CA 1
ATOM 896 C C . LEU A 1 108 ? -9.605 5.708 6.559 1.00 91.19 108 LEU A C 1
ATOM 898 O O . LEU A 1 108 ? -9.281 5.821 5.381 1.00 91.19 108 LEU A O 1
ATOM 902 N N . ASN A 1 109 ? -8.911 6.277 7.548 1.00 90.88 109 ASN A N 1
ATOM 903 C CA . ASN A 1 109 ? -7.674 7.033 7.331 1.00 90.88 109 ASN A CA 1
ATOM 904 C C . ASN A 1 109 ? -6.415 6.151 7.335 1.00 90.88 109 ASN A C 1
ATOM 906 O O . ASN A 1 109 ? -5.332 6.618 6.982 1.00 90.88 109 ASN A O 1
ATOM 910 N N . GLU A 1 110 ? -6.533 4.893 7.753 1.00 88.69 110 GLU A N 1
ATOM 911 C CA . GLU A 1 110 ? -5.429 3.940 7.758 1.00 88.69 110 GLU A CA 1
ATOM 912 C C . GLU A 1 110 ? -5.324 3.206 6.415 1.00 88.69 110 GLU A C 1
ATOM 914 O O . GLU A 1 110 ? -6.310 2.962 5.720 1.00 88.69 110 GLU A O 1
ATOM 919 N N . LYS A 1 111 ? -4.102 2.801 6.049 1.00 88.00 111 LYS A N 1
ATOM 920 C CA . LYS A 1 111 ? -3.836 2.030 4.821 1.00 88.00 111 LYS A CA 1
ATOM 921 C C . LYS A 1 111 ? -4.226 0.559 5.017 1.00 88.00 111 LYS A C 1
ATOM 923 O O . LYS A 1 111 ? -3.356 -0.299 5.184 1.00 88.00 111 LYS A O 1
ATOM 928 N N . PHE A 1 112 ? -5.528 0.284 5.044 1.00 90.00 112 PHE A N 1
ATOM 929 C CA . PHE A 1 112 ? -6.100 -1.057 5.158 1.00 90.00 112 PHE A CA 1
ATOM 930 C C . PHE A 1 112 ? -6.875 -1.454 3.904 1.00 90.00 112 PHE A C 1
ATOM 932 O O . PHE A 1 112 ? -7.624 -0.661 3.340 1.00 90.00 112 PHE A O 1
ATOM 939 N N . ILE A 1 113 ? -6.775 -2.726 3.515 1.00 89.88 113 ILE A N 1
ATOM 940 C CA . ILE A 1 113 ? -7.664 -3.312 2.508 1.00 89.88 113 ILE A CA 1
ATOM 941 C C . ILE A 1 113 ? -8.928 -3.790 3.216 1.00 89.88 113 ILE A C 1
ATOM 943 O O . ILE A 1 113 ? -8.954 -4.887 3.773 1.00 89.88 113 ILE A O 1
ATOM 947 N N . LEU A 1 114 ? -9.978 -2.973 3.202 1.00 91.50 114 LEU A N 1
ATOM 948 C CA . LEU A 1 114 ? -11.269 -3.344 3.775 1.00 91.50 114 LEU A CA 1
ATOM 949 C C . LEU A 1 114 ? -11.982 -4.332 2.843 1.00 91.50 114 LEU A C 1
ATOM 951 O O . LEU A 1 114 ? -12.405 -3.978 1.747 1.00 91.50 114 LEU A O 1
ATOM 955 N N . LYS A 1 115 ? -12.105 -5.587 3.280 1.00 91.50 115 LYS A N 1
ATOM 956 C CA . LYS A 1 115 ? -12.876 -6.631 2.586 1.00 91.50 115 LYS A CA 1
ATOM 957 C C . LYS A 1 115 ? -14.361 -6.536 2.912 1.00 91.50 115 LYS A C 1
ATOM 959 O O . LYS A 1 115 ? -15.201 -6.810 2.062 1.00 91.50 115 LYS A O 1
ATOM 964 N N . LYS A 1 116 ? -14.678 -6.138 4.144 1.00 93.88 116 LYS A N 1
ATOM 965 C CA . LYS A 1 116 ? -16.045 -5.945 4.617 1.00 93.88 116 LYS A CA 1
ATOM 966 C C . LYS A 1 116 ? -16.076 -4.857 5.679 1.00 93.88 116 LYS A C 1
ATOM 968 O O . LYS A 1 116 ? -15.177 -4.787 6.513 1.00 93.88 116 LYS A O 1
ATOM 973 N N . LEU A 1 117 ? -17.125 -4.045 5.649 1.00 95.50 117 LEU A N 1
ATOM 974 C CA . LEU A 1 117 ? -17.442 -3.043 6.657 1.00 95.50 117 LEU A CA 1
ATOM 975 C C . LEU A 1 117 ? -18.953 -3.084 6.897 1.00 95.50 117 LEU A C 1
ATOM 977 O O . LEU A 1 117 ? -19.730 -2.942 5.959 1.00 95.50 117 LEU A O 1
ATOM 981 N N . ASP A 1 118 ? -19.354 -3.316 8.140 1.00 95.44 118 ASP A N 1
ATOM 982 C CA . ASP A 1 118 ? -20.747 -3.330 8.585 1.00 95.44 118 ASP A CA 1
ATOM 983 C C . ASP A 1 118 ? -20.872 -2.366 9.769 1.00 95.44 118 ASP A C 1
ATOM 985 O O . ASP A 1 118 ? -20.167 -2.498 10.775 1.00 95.44 118 ASP A O 1
ATOM 989 N N . VAL A 1 119 ? -21.725 -1.357 9.614 1.00 94.56 119 VAL A N 1
ATOM 990 C CA . VAL A 1 119 ? -21.919 -0.273 10.579 1.00 94.56 119 VAL A CA 1
ATOM 991 C C . VAL A 1 119 ? -23.340 -0.363 11.110 1.00 94.56 119 VAL A C 1
ATOM 993 O O . VAL A 1 119 ? -24.310 -0.254 10.362 1.00 94.56 119 VAL A O 1
ATOM 996 N N . LYS A 1 120 ? -23.457 -0.549 12.421 1.00 93.56 120 LYS A N 1
ATOM 997 C CA . LYS A 1 120 ? -24.715 -0.613 13.162 1.00 93.56 120 LYS A CA 1
ATOM 998 C C . LYS A 1 120 ? -24.734 0.479 14.221 1.00 93.56 120 LYS A C 1
ATOM 1000 O O . LYS A 1 120 ? -23.703 1.045 14.572 1.00 93.56 120 LYS A O 1
ATOM 1005 N N . LYS A 1 121 ? -25.921 0.738 14.770 1.00 90.12 121 LYS A N 1
ATOM 1006 C CA . LYS A 1 121 ? -26.140 1.787 15.776 1.00 90.12 121 LYS A CA 1
ATOM 1007 C C . LYS A 1 121 ? -25.237 1.648 17.011 1.00 90.12 121 LYS A C 1
ATOM 1009 O O . LYS A 1 121 ? -24.849 2.651 17.590 1.00 90.12 121 LYS A O 1
ATOM 1014 N N . ASP A 1 122 ? -24.933 0.421 17.419 1.00 93.00 122 ASP A N 1
ATOM 1015 C CA . ASP A 1 122 ? -24.193 0.103 18.646 1.00 93.00 122 ASP A CA 1
ATOM 1016 C C . ASP A 1 122 ? -22.850 -0.598 18.385 1.00 93.00 122 ASP A C 1
ATOM 1018 O O . ASP A 1 122 ? -22.146 -0.999 19.319 1.00 93.00 122 ASP A O 1
ATOM 1022 N N . SER A 1 123 ? -22.510 -0.835 17.117 1.00 93.56 123 SER A N 1
ATOM 1023 C CA . SER A 1 123 ? -21.358 -1.653 16.771 1.00 93.56 123 SER A CA 1
ATOM 1024 C C . SER A 1 123 ? -20.853 -1.427 15.356 1.00 93.56 123 SER A C 1
ATOM 1026 O O . SER A 1 123 ? -21.614 -1.164 14.432 1.00 93.56 123 SER A O 1
ATOM 1028 N N . ILE A 1 124 ? -19.545 -1.591 15.181 1.00 94.88 124 ILE A N 1
ATOM 1029 C CA . ILE A 1 124 ? -18.898 -1.613 13.870 1.00 94.88 124 ILE A CA 1
ATOM 1030 C C . ILE A 1 124 ? -18.131 -2.922 13.752 1.00 94.88 124 ILE A C 1
ATOM 1032 O O . ILE A 1 124 ? -17.380 -3.299 14.656 1.00 94.88 124 ILE A O 1
ATOM 1036 N N . TYR A 1 125 ? -18.328 -3.611 12.635 1.00 95.12 125 TYR A N 1
ATOM 1037 C CA . TYR A 1 125 ? -17.595 -4.807 12.256 1.00 95.12 125 TYR A CA 1
ATOM 1038 C C . TYR A 1 125 ? -16.820 -4.550 10.969 1.00 95.12 125 TYR A C 1
ATOM 1040 O O . TYR A 1 125 ? -17.351 -3.982 10.017 1.00 95.12 125 TYR A O 1
ATOM 1048 N N . LEU A 1 126 ? -15.570 -4.994 10.926 1.00 94.94 126 LEU A N 1
ATOM 1049 C CA . LEU A 1 126 ? -14.721 -4.846 9.755 1.00 94.94 126 LEU A CA 1
ATOM 1050 C C . LEU A 1 126 ? -13.829 -6.067 9.542 1.00 94.94 126 LEU A C 1
ATOM 1052 O O . LEU A 1 126 ? -13.409 -6.733 10.490 1.00 94.94 126 LEU A O 1
ATOM 1056 N N . GLU A 1 127 ? -13.510 -6.315 8.278 1.00 93.69 127 GLU A N 1
ATOM 1057 C CA . GLU A 1 127 ? -12.574 -7.344 7.838 1.00 93.69 127 GLU A CA 1
ATOM 1058 C C . GLU A 1 127 ? -11.458 -6.687 7.030 1.00 93.69 127 GLU A C 1
ATOM 1060 O O . GLU A 1 127 ? -11.717 -6.055 6.005 1.00 93.69 127 GLU A O 1
ATOM 1065 N N . ILE A 1 128 ? -10.218 -6.843 7.488 1.00 92.38 128 ILE A N 1
ATOM 1066 C CA . ILE A 1 128 ? -9.014 -6.330 6.832 1.00 92.38 128 ILE A CA 1
ATOM 1067 C C . ILE A 1 128 ? -8.306 -7.489 6.143 1.00 92.38 128 ILE A C 1
ATOM 1069 O O . ILE A 1 128 ? -7.990 -8.490 6.783 1.00 92.38 128 ILE A O 1
ATOM 1073 N N . GLY A 1 129 ? -8.040 -7.347 4.847 1.00 90.06 129 GLY A N 1
ATOM 1074 C CA . GLY A 1 129 ? -7.203 -8.271 4.091 1.00 90.06 129 GLY A CA 1
ATOM 1075 C C . GLY A 1 129 ? -5.726 -8.078 4.427 1.00 90.06 129 GLY A C 1
ATOM 1076 O O . GLY A 1 129 ? -5.240 -6.951 4.465 1.00 90.06 129 GLY A O 1
ATOM 1077 N N . VAL A 1 130 ? -5.024 -9.184 4.662 1.00 85.06 130 VAL A N 1
ATOM 1078 C CA . VAL A 1 130 ? -3.618 -9.198 5.106 1.00 85.06 130 VAL A CA 1
ATOM 1079 C C . VAL A 1 130 ? -2.681 -9.771 4.034 1.00 85.06 130 VAL A C 1
ATOM 1081 O O . VAL A 1 130 ? -1.467 -9.615 4.108 1.00 85.06 130 VAL A O 1
ATOM 1084 N N . LYS A 1 131 ? -3.244 -10.416 3.008 1.00 75.00 131 LYS A N 1
ATOM 1085 C CA . LYS A 1 131 ? -2.529 -11.034 1.888 1.00 75.00 131 LYS A CA 1
ATOM 1086 C C . LYS A 1 131 ? -3.297 -10.771 0.585 1.00 75.00 131 LYS A C 1
ATOM 1088 O O . LYS A 1 131 ? -4.527 -10.667 0.635 1.00 75.00 131 LYS A O 1
ATOM 1093 N N . VAL A 1 132 ? -2.567 -10.607 -0.529 1.00 59.47 132 VAL A N 1
ATOM 1094 C CA . VAL A 1 132 ? -3.136 -10.566 -1.896 1.00 59.47 132 VAL A CA 1
ATOM 1095 C C . VAL A 1 132 ? -3.779 -11.912 -2.192 1.00 59.47 132 VAL A C 1
ATOM 1097 O O . VAL A 1 132 ? -3.076 -12.928 -1.976 1.00 59.47 132 VAL A O 1
#